Protein AF-A0A392QFY4-F1 (afdb_mon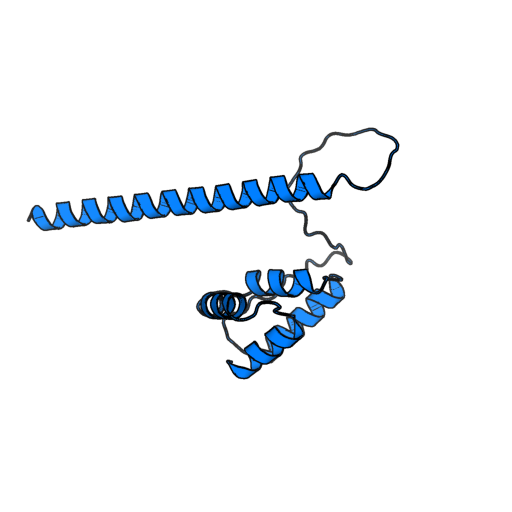omer_lite)

pLDDT: mean 70.69, std 17.86, range [31.59, 90.81]

Secondary structure (DSSP, 8-state):
--HHHHHHHHHHHHHHHHHHHHHHHHHHHHHHHHHHHHHHTT-S--------------------STT--PPPPPBSSS-HHHHHHHHHHHHHHTT--HHHHHHHHHHHB-TTHHHHHHHHHHH-TT--HHHHHHHHHHH-

Radius of gyration: 21.36 Å; chains: 1; bounding box: 35×60×55 Å

Sequence (140 aa):
MGDRVDALENQMGEVQATLKSLAEQMQQQSKVMMELSKQLGKRTTASSAPESEGSIGNEQGESCLSGKKVKLPVFEGEDPVAWITRSEIYFDVQNTSEEMKVKLARLSMEGSTIHWFNLLLETEDELSWVKLKKALIARY

Organism: NCBI:txid97028

Foldseek 3Di:
DPPVVVVVVVVVVVVVVVVVVVVVVVVVVVVVVVVVVVVVPPPDDDDDDDDDDDDDPPPPPDPDDDDDPLDQAADALPPLPVSLVSLVVVCVSSVPDFVVSLVVNLVRYDDPVNVVSVVVCVVDPDDTPVNVSVVSVVPD

Structure (mmCIF, N/CA/C/O backbone):
data_AF-A0A392QFY4-F1
#
_entry.id   AF-A0A392QFY4-F1
#
loop_
_atom_site.group_PDB
_atom_site.id
_atom_site.type_symbol
_atom_site.label_atom_id
_atom_site.label_alt_id
_atom_site.label_comp_id
_atom_site.label_asym_id
_atom_site.label_entity_id
_atom_site.label_seq_id
_atom_site.pdbx_PDB_ins_code
_atom_site.Cartn_x
_atom_site.Cartn_y
_atom_site.Cartn_z
_atom_site.occupancy
_atom_site.B_iso_or_equiv
_atom_site.auth_seq_id
_atom_site.auth_comp_id
_atom_site.auth_asym_id
_atom_site.auth_atom_id
_atom_site.pdbx_PDB_model_num
ATOM 1 N N . MET A 1 1 ? 4.442 47.378 -15.756 1.00 56.09 1 MET A N 1
ATOM 2 C CA . MET A 1 1 ? 5.098 46.141 -15.270 1.00 56.09 1 MET A CA 1
ATOM 3 C C . MET A 1 1 ? 4.644 45.732 -13.860 1.00 56.09 1 MET A C 1
ATOM 5 O O . MET A 1 1 ? 4.919 44.598 -13.507 1.00 56.09 1 MET A O 1
ATOM 9 N N . GLY A 1 2 ? 3.926 46.575 -13.093 1.00 63.41 2 GLY A N 1
ATOM 10 C CA . GLY A 1 2 ? 3.491 46.265 -11.715 1.00 63.41 2 GLY A CA 1
ATOM 11 C C . GLY A 1 2 ? 2.364 45.228 -11.572 1.00 63.41 2 GLY A C 1
ATOM 12 O O . GLY A 1 2 ? 2.488 44.337 -10.747 1.00 63.41 2 GLY A O 1
ATOM 13 N N . ASP A 1 3 ? 1.335 45.252 -12.428 1.00 68.25 3 ASP A N 1
ATOM 14 C CA . ASP A 1 3 ? 0.153 44.363 -12.321 1.00 68.25 3 ASP A CA 1
ATOM 15 C C . ASP A 1 3 ? 0.448 42.853 -12.302 1.00 68.25 3 ASP A C 1
ATOM 17 O O . ASP A 1 3 ? -0.222 42.081 -11.624 1.00 68.25 3 ASP A O 1
ATOM 21 N N . ARG A 1 4 ? 1.457 42.400 -13.057 1.00 70.00 4 ARG A N 1
ATOM 22 C CA . ARG A 1 4 ? 1.813 40.969 -13.117 1.00 70.00 4 ARG A CA 1
ATOM 23 C C . ARG A 1 4 ? 2.566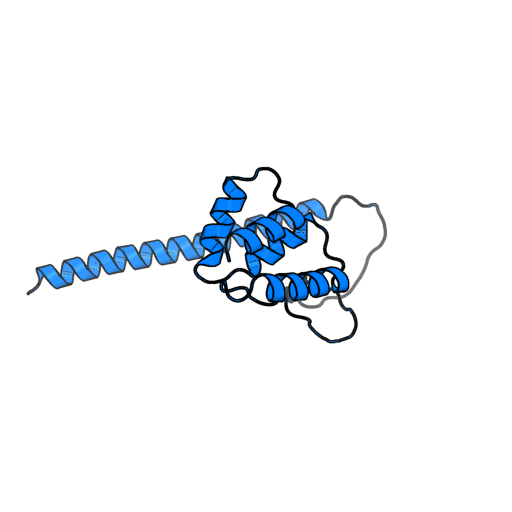 40.496 -11.877 1.00 70.00 4 ARG A C 1
ATOM 25 O O . ARG A 1 4 ? 2.566 39.301 -11.615 1.00 70.00 4 ARG A O 1
ATOM 32 N N . VAL A 1 5 ? 3.235 41.407 -11.174 1.00 68.00 5 VAL A N 1
ATOM 33 C CA . VAL A 1 5 ? 3.969 41.091 -9.943 1.00 68.00 5 VAL A CA 1
ATOM 34 C C . VAL A 1 5 ? 2.978 40.978 -8.786 1.00 68.00 5 VAL A C 1
ATOM 36 O O . VAL A 1 5 ? 2.994 39.969 -8.092 1.00 68.00 5 VAL A O 1
ATOM 39 N N . ASP A 1 6 ? 2.026 41.907 -8.7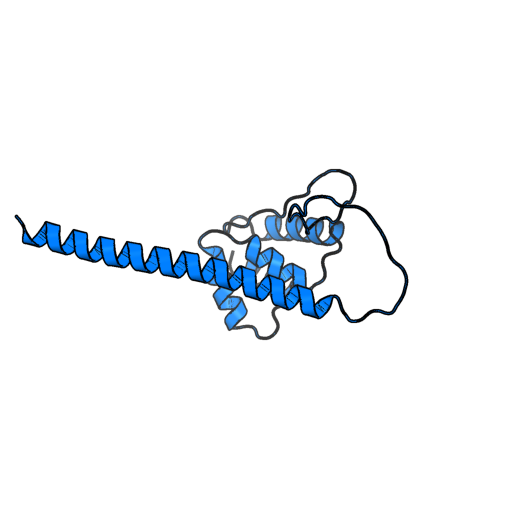02 1.00 73.25 6 ASP A N 1
ATOM 40 C CA . ASP A 1 6 ? 0.960 41.913 -7.690 1.00 73.25 6 ASP A CA 1
ATOM 41 C C . ASP A 1 6 ? 0.084 40.642 -7.758 1.00 73.25 6 ASP A C 1
ATOM 43 O O . ASP A 1 6 ? -0.161 39.971 -6.755 1.00 73.25 6 ASP A O 1
ATOM 47 N N . ALA A 1 7 ? -0.277 40.207 -8.974 1.00 73.44 7 ALA A N 1
ATOM 48 C CA . ALA A 1 7 ? -1.020 38.963 -9.182 1.00 73.44 7 ALA A CA 1
ATOM 49 C C . ALA A 1 7 ? -0.242 37.701 -8.751 1.00 73.44 7 ALA A C 1
ATOM 51 O O . ALA A 1 7 ? -0.842 36.741 -8.263 1.00 73.44 7 ALA A O 1
ATOM 52 N N . LEU A 1 8 ? 1.086 37.686 -8.922 1.00 74.25 8 LEU A N 1
ATOM 53 C CA . LEU A 1 8 ? 1.936 36.571 -8.488 1.00 74.25 8 LEU A CA 1
ATOM 54 C C . LEU A 1 8 ? 2.114 36.555 -6.967 1.00 74.25 8 LEU A C 1
ATOM 56 O O . LEU A 1 8 ? 2.109 35.481 -6.368 1.00 74.25 8 LEU A O 1
ATOM 60 N N . GLU A 1 9 ? 2.229 37.724 -6.337 1.00 75.62 9 GLU A N 1
ATOM 61 C CA . GLU A 1 9 ? 2.295 37.853 -4.879 1.00 75.62 9 GLU A CA 1
ATOM 62 C C . GLU A 1 9 ? 0.990 37.388 -4.219 1.00 75.62 9 GLU A C 1
ATOM 64 O O . GLU A 1 9 ? 1.033 36.648 -3.233 1.00 75.62 9 GLU A O 1
ATOM 69 N N . ASN A 1 10 ? -0.166 37.710 -4.813 1.00 79.25 10 ASN A N 1
ATOM 70 C CA . ASN A 1 10 ? -1.460 37.233 -4.327 1.00 79.25 10 ASN A CA 1
ATOM 71 C C . ASN A 1 10 ? -1.595 35.703 -4.443 1.00 79.25 10 ASN A C 1
ATOM 73 O O . ASN A 1 10 ? -1.954 35.041 -3.469 1.00 79.25 10 ASN A O 1
ATOM 77 N N . GLN A 1 11 ? -1.222 35.124 -5.593 1.00 73.94 11 GLN A N 1
ATOM 78 C CA . GLN A 1 11 ? -1.229 33.666 -5.782 1.00 73.94 11 GLN A CA 1
ATOM 79 C C . GLN A 1 11 ? -0.272 32.948 -4.826 1.00 73.94 11 GLN A C 1
ATOM 81 O O . GLN A 1 11 ? -0.596 31.885 -4.298 1.00 73.94 11 GLN A O 1
ATOM 86 N N . MET A 1 12 ? 0.904 33.522 -4.567 1.00 75.69 12 MET A N 1
ATOM 87 C CA . MET A 1 12 ? 1.854 32.956 -3.611 1.00 75.69 12 MET A CA 1
ATOM 88 C C . MET A 1 12 ? 1.316 33.017 -2.176 1.00 75.69 12 MET A C 1
ATOM 90 O O . MET A 1 12 ? 1.528 32.075 -1.410 1.00 75.69 12 MET A O 1
ATOM 94 N N . GLY A 1 13 ? 0.559 34.064 -1.831 1.00 79.19 13 GLY A N 1
ATOM 95 C CA . GLY A 1 13 ? -0.191 34.144 -0.578 1.00 79.19 13 GLY A CA 1
ATOM 96 C C . GLY A 1 13 ? -1.237 33.032 -0.443 1.00 79.19 13 GLY A C 1
ATOM 97 O O . GLY A 1 13 ? -1.316 32.387 0.605 1.00 79.19 13 GLY A O 1
ATOM 98 N N . GLU A 1 14 ? -1.983 32.738 -1.510 1.00 77.56 14 GLU A N 1
ATOM 99 C CA . GLU A 1 14 ? -2.967 31.643 -1.544 1.00 77.56 14 GLU A CA 1
ATOM 100 C C . GLU A 1 14 ? -2.301 30.260 -1.422 1.00 77.56 14 GLU A C 1
ATOM 102 O O . GLU A 1 14 ? -2.744 29.407 -0.645 1.00 77.56 14 GLU A O 1
ATOM 107 N N . VAL A 1 15 ? -1.177 30.039 -2.111 1.00 79.75 15 VAL A N 1
ATOM 108 C CA . VAL A 1 15 ? -0.381 28.802 -1.988 1.00 79.75 15 VAL A CA 1
ATOM 109 C C . VAL A 1 15 ? 0.203 28.657 -0.576 1.00 79.75 15 VAL A C 1
ATOM 111 O O . VAL A 1 15 ? 0.200 27.569 0.000 1.00 79.75 15 VAL A O 1
ATOM 114 N N . GLN A 1 16 ? 0.657 29.748 0.039 1.00 73.81 16 GLN A N 1
ATOM 115 C CA . GLN A 1 16 ? 1.164 29.719 1.410 1.00 73.81 16 GLN A CA 1
ATOM 116 C C . GLN A 1 16 ? 0.049 29.429 2.429 1.00 73.81 16 GLN A C 1
ATOM 118 O O . GLN A 1 16 ? 0.281 28.716 3.410 1.00 73.81 16 GLN A O 1
ATOM 123 N N . ALA A 1 17 ? -1.158 29.957 2.204 1.00 78.19 17 ALA A N 1
ATOM 124 C CA . ALA A 1 17 ? -2.324 29.697 3.044 1.00 78.19 17 ALA A CA 1
ATOM 125 C C . ALA A 1 17 ? -2.774 28.231 2.955 1.00 78.19 17 ALA A C 1
ATOM 127 O O . ALA A 1 17 ? -3.000 27.591 3.984 1.00 78.19 17 ALA A O 1
ATOM 128 N N . THR A 1 18 ? -2.829 27.669 1.745 1.00 74.94 18 THR A N 1
ATOM 129 C CA . THR A 1 18 ? -3.174 26.253 1.535 1.00 74.94 18 THR A CA 1
ATOM 130 C C . THR A 1 18 ? -2.127 25.309 2.130 1.00 74.94 18 THR A C 1
ATOM 132 O O . THR A 1 18 ? -2.495 24.323 2.767 1.00 74.94 18 THR A O 1
ATOM 135 N N . LEU A 1 19 ? -0.832 25.639 2.038 1.00 71.88 19 LEU A N 1
ATOM 136 C CA . LEU A 1 19 ? 0.238 24.855 2.666 1.00 71.88 19 LEU A CA 1
ATOM 137 C C . LEU A 1 19 ? 0.141 24.849 4.200 1.00 71.88 19 LEU A C 1
ATOM 139 O O . LEU A 1 19 ? 0.329 23.805 4.825 1.00 71.88 19 LEU A O 1
ATOM 143 N N . LYS A 1 20 ? -0.175 25.998 4.815 1.00 73.81 20 LYS A N 1
ATOM 144 C CA . LYS A 1 20 ? -0.400 26.084 6.268 1.00 73.81 20 LYS A CA 1
ATOM 145 C C . LYS A 1 20 ? -1.605 25.254 6.695 1.00 73.81 20 LYS A C 1
ATOM 147 O O . LYS A 1 20 ? -1.475 24.440 7.604 1.00 73.81 20 LYS A O 1
ATOM 152 N N . SER A 1 21 ? -2.723 25.385 5.982 1.00 81.12 21 SER A N 1
ATOM 153 C CA . SER A 1 21 ? -3.933 24.606 6.255 1.00 81.12 21 SER A CA 1
ATOM 154 C C . SER A 1 21 ? -3.686 23.096 6.128 1.00 81.12 21 SER A C 1
ATOM 156 O O . SER A 1 21 ? -4.139 22.324 6.972 1.00 81.12 21 SER A O 1
ATOM 158 N N . LEU A 1 22 ? -2.887 22.667 5.144 1.00 74.56 22 LEU A N 1
ATOM 159 C CA . LEU A 1 22 ? -2.490 21.267 4.988 1.00 74.56 22 LEU A CA 1
ATOM 160 C C . LEU A 1 22 ? -1.615 20.778 6.153 1.00 74.56 22 LEU A C 1
ATOM 162 O O . LEU A 1 22 ? -1.833 19.681 6.669 1.00 74.56 22 LEU A O 1
ATOM 166 N N . ALA A 1 23 ? -0.657 21.591 6.605 1.00 71.75 23 ALA A N 1
ATOM 167 C CA . ALA A 1 23 ? 0.183 21.261 7.756 1.00 71.75 23 ALA A CA 1
ATOM 168 C C . ALA A 1 23 ? -0.640 21.148 9.054 1.00 71.75 23 ALA A C 1
ATOM 170 O O . ALA A 1 23 ? -0.440 20.219 9.841 1.00 71.75 23 ALA A O 1
ATOM 171 N N . GLU A 1 24 ? -1.607 22.044 9.255 1.00 77.56 24 GLU A N 1
ATOM 172 C CA . GLU A 1 24 ? -2.539 21.995 10.385 1.00 77.56 24 GLU A CA 1
ATOM 173 C C . GLU A 1 24 ? -3.444 20.757 10.322 1.00 77.56 24 GLU A C 1
ATOM 175 O O . GLU A 1 24 ? -3.659 20.098 11.343 1.00 77.56 24 GLU A O 1
ATOM 180 N N . GLN A 1 25 ? -3.907 20.378 9.127 1.00 80.25 25 GLN A N 1
ATOM 181 C CA . GLN A 1 25 ? -4.689 19.161 8.915 1.00 80.25 25 GLN A CA 1
ATOM 182 C C . GLN A 1 25 ? -3.884 17.904 9.280 1.00 80.25 25 GLN A C 1
ATOM 184 O O . GLN A 1 25 ? -4.400 17.024 9.973 1.00 80.25 25 GLN A O 1
ATOM 189 N N . MET A 1 26 ? -2.606 17.830 8.890 1.00 64.88 26 MET A N 1
ATOM 190 C CA . MET A 1 26 ? -1.728 16.714 9.270 1.00 64.88 26 MET A CA 1
ATOM 191 C C . MET A 1 26 ? -1.512 16.642 10.791 1.00 64.88 26 MET A C 1
ATOM 193 O O . MET A 1 26 ? -1.514 15.554 11.373 1.00 64.88 26 MET A O 1
ATOM 197 N N . GLN A 1 27 ? -1.385 17.789 11.466 1.00 76.56 27 GLN A N 1
ATOM 198 C CA . GLN A 1 27 ? -1.270 17.835 12.928 1.00 76.56 27 GLN A CA 1
ATOM 199 C C . GLN A 1 27 ? -2.570 17.429 13.637 1.00 76.56 27 GLN A C 1
ATOM 201 O O . GLN A 1 27 ? -2.524 16.739 14.660 1.00 76.56 27 GLN A O 1
ATOM 206 N N . GLN A 1 28 ? -3.733 17.813 13.103 1.00 71.56 28 GLN A N 1
ATOM 207 C CA . GLN A 1 28 ? -5.029 17.388 13.638 1.00 71.56 28 GLN A CA 1
ATOM 208 C C . GLN A 1 28 ? -5.251 15.883 13.466 1.00 71.56 28 GLN A C 1
ATOM 210 O O . GLN A 1 28 ? -5.693 15.235 14.416 1.00 71.56 28 GLN A O 1
ATOM 215 N N . GLN A 1 29 ? -4.867 15.300 12.325 1.00 54.91 29 GLN A N 1
ATOM 216 C CA . GLN A 1 29 ? -4.938 13.849 12.114 1.00 54.91 29 GLN A CA 1
ATOM 217 C C . GLN A 1 29 ? -4.109 13.067 13.149 1.00 54.91 29 GLN A C 1
ATOM 219 O O . GLN A 1 29 ? -4.569 12.044 13.657 1.00 54.91 29 GLN A O 1
ATOM 224 N N . SER A 1 30 ? -2.936 13.582 13.537 1.00 57.38 30 SER A N 1
ATOM 225 C CA . SER A 1 30 ? -2.106 12.985 14.595 1.00 57.38 30 SER A CA 1
ATOM 226 C C . SER A 1 30 ? -2.765 13.051 15.983 1.00 57.38 30 SER A C 1
ATOM 228 O O . SER A 1 30 ? -2.783 12.059 16.715 1.00 57.38 30 SER A O 1
ATOM 230 N N . LYS A 1 31 ? -3.398 14.181 16.337 1.00 63.69 31 LYS A N 1
ATOM 231 C CA . LYS A 1 31 ? -4.123 14.319 17.617 1.00 63.69 31 LYS A CA 1
ATOM 232 C C . LYS A 1 31 ? -5.311 13.364 17.722 1.00 63.69 31 LYS A C 1
ATOM 234 O O . LYS A 1 31 ? -5.511 12.761 18.773 1.00 63.69 31 LYS A O 1
ATOM 239 N N . VAL A 1 32 ? -6.073 13.199 16.639 1.00 67.81 32 VAL A N 1
ATOM 240 C CA . VAL A 1 32 ? -7.211 12.264 16.599 1.00 67.81 32 VAL A CA 1
ATOM 241 C C . VAL A 1 32 ? -6.728 10.817 16.749 1.00 67.81 32 VAL A C 1
ATOM 243 O O . VAL A 1 32 ? -7.326 10.051 17.500 1.00 67.81 32 VAL A O 1
ATOM 246 N N . MET A 1 33 ? -5.599 10.461 16.126 1.00 50.97 33 MET A N 1
ATOM 247 C CA . MET A 1 33 ? -4.947 9.157 16.313 1.00 50.97 33 MET A CA 1
ATOM 248 C C . MET A 1 33 ? -4.507 8.908 17.766 1.00 50.97 33 MET A C 1
ATOM 250 O O . MET A 1 33 ? -4.715 7.812 18.286 1.00 50.97 33 MET A O 1
ATOM 254 N N . MET A 1 34 ? -3.940 9.915 18.438 1.00 66.44 34 MET A N 1
ATOM 255 C CA . MET A 1 34 ? -3.487 9.799 19.830 1.00 66.44 34 MET A CA 1
ATOM 256 C C . MET A 1 34 ? -4.650 9.663 20.830 1.00 66.44 34 MET A C 1
ATOM 258 O O . MET A 1 34 ? -4.537 8.941 21.819 1.00 66.44 34 MET A O 1
ATOM 262 N N . GLU A 1 35 ? -5.784 10.324 20.585 1.00 63.53 35 GLU A N 1
ATOM 263 C CA . GLU A 1 35 ? -6.955 10.204 21.464 1.00 63.53 35 GLU A CA 1
ATOM 264 C C . GLU A 1 35 ? -7.691 8.865 21.259 1.00 63.53 35 GLU A C 1
ATOM 266 O O . GLU A 1 35 ? -8.144 8.250 22.227 1.00 63.53 35 GLU A O 1
ATOM 271 N N . LEU A 1 36 ? -7.738 8.356 20.020 1.00 58.16 36 LEU A N 1
ATOM 272 C CA . LEU A 1 36 ? -8.301 7.035 19.709 1.00 58.16 36 LEU A CA 1
ATOM 273 C C . LEU A 1 36 ? -7.491 5.896 20.348 1.00 58.16 36 LEU A C 1
ATOM 275 O O . LEU A 1 36 ? -8.078 4.962 20.900 1.00 58.16 36 LEU A O 1
ATOM 279 N N . SER A 1 37 ? -6.156 5.981 20.346 1.00 54.56 37 SER A N 1
ATOM 280 C CA . SER A 1 37 ? -5.305 4.971 20.992 1.00 54.56 37 SER A CA 1
ATOM 281 C C . SER A 1 37 ? -5.465 4.961 22.518 1.00 54.56 37 SER A C 1
ATOM 283 O O . SER A 1 37 ? -5.499 3.896 23.140 1.00 54.56 37 SER A O 1
ATOM 285 N N . LYS A 1 38 ? -5.667 6.133 23.132 1.00 58.12 38 LYS A N 1
ATOM 286 C CA . LYS A 1 38 ? -5.877 6.283 24.580 1.00 58.12 38 LYS A CA 1
ATOM 287 C C . LYS A 1 38 ? -7.194 5.673 25.074 1.00 58.12 38 LYS A C 1
ATOM 289 O O . LYS A 1 38 ? -7.257 5.234 26.227 1.00 58.12 38 LYS A O 1
ATOM 294 N N . GLN A 1 39 ? -8.234 5.620 24.238 1.00 53.06 39 GLN A N 1
ATOM 295 C CA . GLN A 1 39 ? -9.503 4.976 24.601 1.00 53.06 39 GLN A CA 1
ATOM 296 C C . GLN A 1 39 ? -9.463 3.447 24.472 1.00 53.06 39 GLN A C 1
ATOM 298 O O . GLN A 1 39 ? -10.129 2.762 25.250 1.00 53.06 39 GLN A O 1
ATOM 303 N N . LEU A 1 40 ? -8.639 2.894 23.573 1.00 47.34 40 LEU A N 1
ATOM 304 C CA . LEU A 1 40 ? -8.548 1.442 23.373 1.00 47.34 40 LEU A CA 1
ATOM 305 C C . LEU A 1 40 ? -7.748 0.721 24.480 1.00 47.34 40 LEU A C 1
ATOM 307 O O . LEU A 1 40 ? -8.004 -0.446 24.765 1.00 47.34 40 LEU A O 1
ATOM 311 N N . GLY A 1 41 ? -6.843 1.420 25.175 1.00 47.31 41 GLY A N 1
ATOM 312 C CA . GLY A 1 41 ? -5.983 0.846 26.224 1.00 47.31 41 GLY A CA 1
ATOM 313 C C . GLY A 1 41 ? -6.626 0.608 27.601 1.00 47.31 41 GLY A C 1
ATOM 314 O O . GLY A 1 41 ? -5.926 0.210 28.527 1.00 47.31 41 GLY A O 1
ATOM 315 N N . LYS A 1 42 ? -7.929 0.868 27.795 1.00 40.88 42 LYS A N 1
ATOM 316 C CA . LYS A 1 42 ? -8.560 0.861 29.138 1.00 40.88 42 LYS A CA 1
ATOM 317 C C . LYS A 1 42 ? -9.493 -0.313 29.444 1.00 40.88 42 LYS A C 1
ATOM 319 O O . LYS A 1 42 ? -10.176 -0.281 30.466 1.00 40.88 42 LYS A O 1
ATOM 324 N N . ARG A 1 43 ? -9.526 -1.372 28.628 1.00 38.25 43 ARG A N 1
ATOM 325 C CA . ARG A 1 43 ? -10.458 -2.499 28.836 1.00 38.25 43 ARG A CA 1
ATOM 326 C C . ARG A 1 43 ? -9.812 -3.848 29.157 1.00 38.25 43 ARG A C 1
ATOM 328 O O . ARG A 1 43 ? -10.316 -4.863 28.706 1.00 38.25 43 ARG A O 1
ATOM 335 N N . THR A 1 44 ? -8.782 -3.879 30.003 1.00 32.59 44 THR A N 1
ATOM 336 C CA . THR A 1 44 ? -8.340 -5.112 30.689 1.00 32.59 44 THR A CA 1
ATOM 337 C C . THR A 1 44 ? -7.750 -4.803 32.071 1.00 32.59 44 THR A C 1
ATOM 339 O O . THR A 1 44 ? -6.631 -4.323 32.194 1.00 32.59 44 THR A O 1
ATOM 342 N N . THR A 1 45 ? -8.576 -5.032 33.095 1.00 31.95 45 THR A N 1
ATOM 343 C CA . THR A 1 45 ? -8.269 -5.614 34.420 1.00 31.95 45 THR A CA 1
ATOM 344 C C . THR A 1 45 ? -6.941 -5.285 35.127 1.00 31.95 45 THR A C 1
ATOM 346 O O . THR A 1 45 ? -5.878 -5.752 34.741 1.00 31.95 45 THR A O 1
ATOM 349 N N . ALA A 1 46 ? -7.087 -4.582 36.257 1.00 37.78 46 ALA A N 1
ATOM 350 C CA . ALA A 1 46 ? -6.328 -4.663 37.512 1.00 37.78 46 ALA A CA 1
ATOM 351 C C . ALA A 1 46 ? -5.062 -5.552 37.560 1.00 37.78 46 ALA A C 1
ATOM 353 O O . ALA A 1 46 ? -5.168 -6.774 37.553 1.00 37.78 46 ALA A O 1
ATOM 354 N N . SER A 1 47 ? -3.895 -4.938 37.796 1.00 33.84 47 SER A N 1
ATOM 355 C CA . SER A 1 47 ? -3.110 -5.055 39.045 1.00 33.84 47 SER A CA 1
ATOM 356 C C . SER A 1 47 ? -1.622 -4.719 38.822 1.00 33.84 47 SER A C 1
ATOM 358 O O . SER A 1 47 ? -0.986 -5.291 37.948 1.00 33.84 47 SER A O 1
ATOM 360 N N . SER A 1 48 ? -1.087 -3.883 39.723 1.00 31.59 48 SER A N 1
ATOM 361 C CA . SER A 1 48 ? 0.334 -3.710 40.100 1.00 31.59 48 SER A CA 1
ATOM 362 C C . SER A 1 48 ? 1.272 -2.868 39.202 1.00 31.59 48 SER A C 1
ATOM 364 O O . SER A 1 48 ? 1.570 -3.207 38.064 1.00 31.59 48 SER A O 1
ATOM 366 N N . ALA A 1 49 ? 1.767 -1.772 39.793 1.00 37.25 49 ALA A N 1
ATOM 367 C CA . ALA A 1 49 ? 2.910 -0.920 39.407 1.00 37.25 49 ALA A CA 1
ATOM 368 C C . ALA A 1 49 ? 4.150 -1.284 40.275 1.00 37.25 49 ALA A C 1
ATOM 370 O O . ALA A 1 49 ? 3.978 -2.160 41.131 1.00 37.25 49 ALA A O 1
ATOM 371 N N . PRO A 1 50 ? 5.319 -0.590 40.227 1.00 58.75 50 PRO A N 1
ATOM 372 C CA . PRO A 1 50 ? 5.879 0.427 39.302 1.00 58.75 50 PRO A CA 1
ATOM 373 C C . PRO A 1 50 ? 7.214 -0.083 38.659 1.00 58.75 50 PRO A C 1
ATOM 375 O O . PRO A 1 50 ? 7.565 -1.232 38.874 1.00 58.75 50 PRO A O 1
ATOM 378 N N . GLU A 1 51 ? 7.944 0.562 37.733 1.00 34.22 51 GLU A N 1
ATOM 379 C CA . GLU A 1 51 ? 8.777 1.776 37.849 1.00 34.22 51 GLU A CA 1
ATOM 380 C C . GLU A 1 51 ? 9.684 1.945 36.588 1.00 34.22 51 GLU A C 1
ATOM 382 O O . GLU A 1 51 ? 9.862 0.998 35.827 1.00 34.22 51 GLU A O 1
ATOM 387 N N . SER A 1 52 ? 10.311 3.126 36.444 1.00 35.97 52 SER A N 1
ATOM 388 C CA . SER A 1 52 ? 11.393 3.535 35.506 1.00 35.97 52 SER A CA 1
ATOM 389 C C . SER A 1 52 ? 11.034 4.195 34.160 1.00 35.97 52 SER A C 1
ATOM 391 O O . SER A 1 52 ? 10.943 3.570 33.110 1.00 35.97 52 SER A O 1
ATOM 393 N N . GLU A 1 53 ? 10.872 5.522 34.236 1.00 39.84 53 GLU A N 1
ATOM 394 C CA . GLU A 1 53 ? 11.650 6.563 33.530 1.00 39.84 53 GLU A CA 1
ATOM 395 C C . GLU A 1 53 ? 12.398 6.149 32.242 1.00 39.84 53 GLU A C 1
ATOM 397 O O . GLU A 1 53 ? 13.390 5.423 32.288 1.00 39.84 53 GLU A O 1
ATOM 402 N N . GLY A 1 54 ? 12.012 6.735 31.100 1.00 32.56 54 GLY A N 1
ATOM 403 C CA . GLY A 1 54 ? 12.848 6.720 29.897 1.00 32.56 54 GLY A CA 1
ATOM 404 C C . GLY A 1 54 ? 12.107 6.998 28.591 1.00 32.56 54 GLY A C 1
ATOM 405 O O . GLY A 1 54 ? 11.724 6.071 27.896 1.00 32.56 54 GLY A O 1
ATOM 406 N N . SER A 1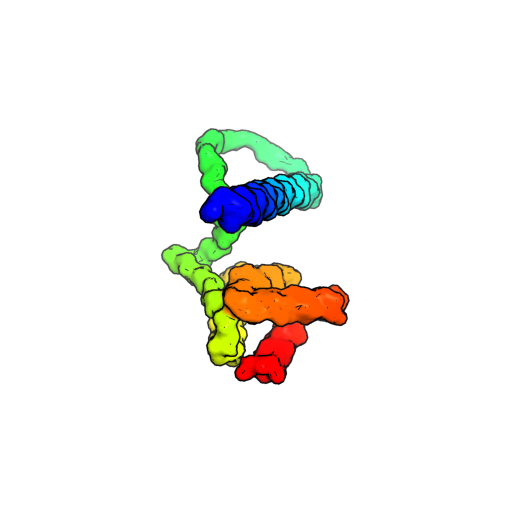 55 ? 11.948 8.282 28.256 1.00 38.34 55 SER A N 1
ATOM 407 C CA . SER A 1 55 ? 11.882 8.827 26.887 1.00 38.34 55 SER A CA 1
ATOM 408 C C . SER A 1 55 ? 11.141 7.991 25.825 1.00 38.34 55 SER A C 1
ATOM 410 O O . SER A 1 55 ? 11.738 7.181 25.119 1.00 38.34 55 SER A O 1
ATOM 412 N N . ILE A 1 56 ? 9.848 8.274 25.637 1.00 39.53 56 ILE A N 1
ATOM 413 C CA . ILE A 1 56 ? 9.012 7.687 24.579 1.00 39.53 56 ILE A CA 1
ATOM 414 C C . ILE A 1 56 ? 9.477 8.208 23.208 1.00 39.53 56 ILE A C 1
ATOM 416 O O . ILE A 1 56 ? 9.024 9.243 22.720 1.00 39.53 56 ILE A O 1
ATOM 420 N N . GLY A 1 57 ? 10.404 7.475 22.591 1.00 37.47 57 GLY A N 1
ATOM 421 C CA . GLY A 1 57 ? 10.580 7.440 21.146 1.00 37.47 57 GLY A CA 1
ATOM 422 C C . GLY A 1 57 ? 9.378 6.721 20.543 1.00 37.47 57 GLY A C 1
ATOM 423 O O . GLY A 1 57 ? 9.096 5.570 20.859 1.00 37.47 57 GLY A O 1
ATOM 424 N N . ASN A 1 58 ? 8.610 7.435 19.729 1.00 40.88 58 ASN A N 1
ATOM 425 C CA . ASN A 1 58 ? 7.398 6.932 19.102 1.00 40.88 58 ASN A CA 1
ATOM 426 C C . ASN A 1 58 ? 7.760 5.987 17.939 1.00 40.88 58 ASN A C 1
ATOM 428 O O . ASN A 1 58 ? 7.766 6.401 16.781 1.00 40.88 58 ASN A O 1
ATOM 432 N N . GLU A 1 59 ? 8.082 4.732 18.265 1.00 42.66 59 GLU A N 1
ATOM 433 C CA . GLU A 1 59 ? 8.479 3.675 17.318 1.00 42.66 59 GLU A CA 1
ATOM 434 C C . GLU A 1 59 ? 7.469 2.520 17.225 1.00 42.66 59 GLU A C 1
ATOM 436 O O . GLU A 1 59 ? 7.790 1.479 16.660 1.00 42.66 59 GLU A O 1
ATOM 441 N N . GLN A 1 60 ? 6.247 2.669 17.751 1.00 44.50 60 GLN A N 1
ATOM 442 C CA . GLN A 1 60 ? 5.279 1.569 17.852 1.00 44.50 60 GLN A CA 1
ATOM 443 C C . GLN A 1 60 ? 4.717 1.114 16.491 1.00 44.50 60 GLN A C 1
ATOM 445 O O . GLN A 1 60 ? 3.627 1.476 16.059 1.00 44.50 60 GLN A O 1
ATOM 450 N N . GLY A 1 61 ? 5.506 0.252 15.857 1.00 40.59 61 GLY A N 1
ATOM 451 C CA . GLY A 1 61 ? 5.168 -0.759 14.861 1.00 40.59 61 GLY A CA 1
ATOM 452 C C . GLY A 1 61 ? 6.114 -1.962 15.002 1.00 40.59 61 GLY A C 1
ATOM 453 O O . GLY A 1 61 ? 6.449 -2.618 14.017 1.00 40.59 61 GLY A O 1
ATOM 454 N N . GLU A 1 62 ? 6.615 -2.199 16.219 1.00 47.28 62 GLU A N 1
ATOM 455 C CA . GLU A 1 62 ? 7.594 -3.231 16.555 1.00 47.28 62 GLU A CA 1
ATOM 456 C C . GLU A 1 62 ? 6.909 -4.592 16.698 1.00 47.28 62 GLU A C 1
ATOM 458 O O . GLU A 1 62 ? 6.479 -4.986 17.779 1.00 47.28 62 GLU A O 1
ATOM 463 N N . SER A 1 63 ? 6.823 -5.337 15.597 1.00 42.59 63 SER A N 1
ATOM 464 C CA . SER A 1 63 ? 6.744 -6.795 15.682 1.00 42.59 63 SER A CA 1
ATOM 465 C C . SER A 1 63 ? 8.139 -7.345 15.405 1.00 42.59 63 SER A C 1
ATOM 467 O O . SER A 1 63 ? 8.611 -7.454 14.273 1.00 42.59 63 SER A O 1
ATOM 469 N N . CYS A 1 64 ? 8.866 -7.574 16.492 1.00 44.78 64 CYS A N 1
ATOM 470 C CA . CYS A 1 64 ? 10.231 -8.068 16.484 1.00 44.78 64 CYS A CA 1
ATOM 471 C C . CYS A 1 64 ? 10.247 -9.579 16.23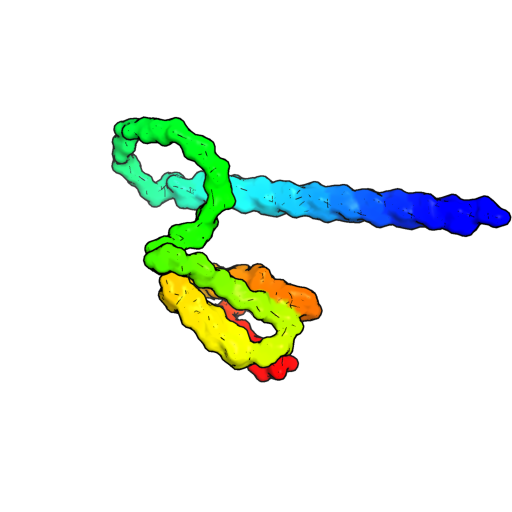0 1.00 44.78 64 CYS A C 1
ATOM 473 O O . CYS A 1 64 ? 10.351 -10.368 17.166 1.00 44.78 64 CYS A O 1
ATOM 475 N N . LEU A 1 65 ? 10.238 -9.991 14.962 1.00 43.88 65 LEU A N 1
ATOM 476 C CA . LEU A 1 65 ? 10.805 -11.281 14.573 1.00 43.88 65 LEU A CA 1
ATOM 477 C C . LEU A 1 65 ? 12.240 -11.061 14.086 1.00 43.88 65 LEU A C 1
ATOM 479 O O . LEU A 1 65 ? 12.504 -10.774 12.924 1.00 43.88 65 LEU A O 1
ATOM 483 N N . SER A 1 66 ? 13.184 -11.199 15.019 1.00 44.34 66 SER A N 1
ATOM 484 C CA . SER A 1 66 ? 14.606 -11.427 14.735 1.00 44.34 66 SER A CA 1
ATOM 485 C C . SER A 1 66 ? 15.289 -10.371 13.843 1.00 44.34 66 SER A C 1
ATOM 487 O O . SER A 1 66 ? 15.691 -10.637 12.713 1.00 44.34 66 SER A O 1
ATOM 489 N N . GLY A 1 67 ? 15.460 -9.153 14.369 1.00 43.53 67 GLY A N 1
ATOM 490 C CA . GLY A 1 67 ? 16.557 -8.244 13.986 1.00 43.53 67 GLY A CA 1
ATOM 491 C C . GLY A 1 67 ? 16.621 -7.743 12.535 1.00 43.53 67 GLY A C 1
ATOM 492 O O . GLY A 1 67 ? 17.567 -7.045 12.179 1.00 43.53 67 GLY A O 1
ATOM 493 N N . LYS A 1 68 ? 15.640 -8.057 11.688 1.00 47.62 68 LYS A N 1
ATOM 494 C CA . LYS A 1 68 ? 15.572 -7.612 10.294 1.00 47.62 68 LYS A CA 1
ATOM 495 C C . LYS A 1 68 ? 14.279 -6.828 10.131 1.00 47.62 68 LYS A C 1
ATOM 497 O O . LYS A 1 68 ? 13.209 -7.417 10.051 1.00 47.62 68 LYS A O 1
ATOM 502 N N . LYS A 1 69 ? 14.380 -5.494 10.106 1.00 52.19 69 LYS A N 1
ATOM 503 C CA . LYS A 1 69 ? 13.269 -4.581 9.782 1.00 52.19 69 LYS A CA 1
ATOM 504 C C . LYS A 1 69 ? 12.808 -4.884 8.355 1.00 52.19 69 LYS A C 1
ATOM 506 O O . LYS A 1 69 ? 13.315 -4.284 7.407 1.00 52.19 69 LYS A O 1
ATOM 511 N N . VAL A 1 70 ? 11.897 -5.842 8.182 1.00 58.38 70 VAL A N 1
ATOM 512 C CA . VAL A 1 70 ? 11.240 -6.042 6.892 1.00 58.38 70 VAL A CA 1
ATOM 513 C C . VAL A 1 70 ? 10.389 -4.797 6.686 1.00 58.38 70 VAL A C 1
ATOM 515 O O . VAL A 1 70 ? 9.548 -4.466 7.515 1.00 58.38 70 VAL A O 1
ATOM 518 N N . LYS A 1 71 ? 10.695 -4.023 5.650 1.00 72.12 71 LYS A N 1
ATOM 519 C CA . LYS A 1 71 ? 9.897 -2.855 5.281 1.00 72.12 71 LYS A CA 1
ATOM 520 C C . LYS A 1 71 ? 8.802 -3.323 4.335 1.00 72.12 71 LYS A C 1
ATOM 522 O O . LYS A 1 71 ? 9.061 -4.167 3.477 1.00 72.12 71 LYS A O 1
ATOM 527 N N . LEU A 1 72 ? 7.605 -2.767 4.486 1.00 77.69 72 LEU A N 1
ATOM 528 C CA . LEU A 1 72 ? 6.542 -2.977 3.514 1.00 77.69 72 LEU A CA 1
ATOM 529 C C . LEU A 1 72 ? 7.004 -2.378 2.167 1.00 77.69 72 LEU A C 1
ATOM 531 O O . LEU A 1 72 ? 7.444 -1.226 2.153 1.00 77.69 72 LEU A O 1
ATOM 535 N N . PRO A 1 73 ? 6.981 -3.143 1.061 1.00 80.25 73 PRO A N 1
ATOM 536 C CA . PRO A 1 73 ? 7.391 -2.640 -0.248 1.00 80.25 73 PRO A CA 1
ATOM 537 C C . PRO A 1 73 ? 6.444 -1.532 -0.704 1.00 80.25 73 PRO A C 1
ATOM 539 O O . PRO A 1 73 ? 5.243 -1.651 -0.491 1.00 80.25 73 PRO A O 1
ATOM 542 N N . VAL A 1 74 ? 6.954 -0.484 -1.346 1.00 85.31 74 VAL A N 1
ATOM 543 C CA . VAL A 1 74 ? 6.131 0.580 -1.949 1.00 85.31 74 VAL A CA 1
ATOM 544 C C . VAL A 1 74 ? 5.558 0.095 -3.284 1.00 85.31 74 VAL A C 1
ATOM 546 O O . VAL A 1 74 ? 6.210 -0.675 -3.992 1.00 85.31 74 VAL A O 1
ATOM 549 N N . PHE A 1 75 ? 4.333 0.510 -3.606 1.00 86.50 75 PHE A N 1
ATOM 550 C CA . PHE A 1 75 ? 3.667 0.234 -4.874 1.00 86.50 75 PHE A CA 1
ATOM 551 C C . PHE A 1 75 ? 3.425 1.518 -5.664 1.00 86.50 75 PHE A C 1
ATOM 553 O O . PHE A 1 75 ? 2.600 2.350 -5.286 1.00 86.50 75 PHE A O 1
ATOM 560 N N . GLU A 1 76 ? 4.101 1.633 -6.803 1.00 82.00 76 GLU A N 1
ATOM 561 C CA . GLU A 1 76 ? 3.967 2.765 -7.731 1.00 82.00 76 GLU A CA 1
ATOM 562 C C . GLU A 1 76 ? 3.119 2.423 -8.972 1.00 82.00 76 GLU A C 1
ATOM 564 O O . GLU A 1 76 ? 3.004 3.229 -9.891 1.00 82.00 76 GLU A O 1
ATOM 569 N N . GLY A 1 77 ? 2.500 1.235 -9.006 1.00 78.00 77 GLY A N 1
ATOM 570 C CA . GLY A 1 77 ? 1.738 0.740 -10.160 1.00 78.00 77 GLY A CA 1
ATOM 571 C C . GLY A 1 77 ? 2.504 -0.243 -11.052 1.00 78.00 77 GLY A C 1
ATOM 572 O O . GLY A 1 77 ? 1.937 -0.741 -12.020 1.00 78.00 77 GLY A O 1
ATOM 573 N N . GLU A 1 78 ? 3.767 -0.544 -10.737 1.00 78.75 78 GLU A N 1
ATOM 574 C CA . GLU A 1 78 ? 4.585 -1.510 -11.477 1.00 78.75 78 GLU A CA 1
ATOM 575 C C . GLU A 1 78 ? 4.444 -2.924 -10.887 1.00 78.75 78 GLU A C 1
ATOM 577 O O . GLU A 1 78 ? 4.648 -3.128 -9.691 1.00 78.75 78 GLU A O 1
ATOM 582 N N . ASP A 1 79 ? 4.077 -3.884 -11.740 1.00 84.00 79 ASP A N 1
ATOM 583 C CA . ASP A 1 79 ? 3.895 -5.313 -11.439 1.00 84.00 79 ASP A CA 1
ATOM 584 C C . ASP A 1 79 ? 3.078 -5.603 -10.152 1.00 84.00 79 ASP A C 1
ATOM 586 O O . ASP A 1 79 ? 3.624 -5.913 -9.081 1.00 84.00 79 ASP A O 1
ATOM 590 N N . PRO A 1 80 ? 1.733 -5.530 -10.224 1.00 85.88 80 PRO A N 1
ATOM 591 C CA . PRO A 1 80 ? 0.872 -5.723 -9.055 1.00 85.88 80 PRO A CA 1
ATOM 592 C C . PRO A 1 80 ? 1.013 -7.121 -8.447 1.00 85.88 80 PRO A C 1
ATOM 594 O O . PRO A 1 80 ? 0.863 -7.279 -7.237 1.00 85.88 80 PRO A O 1
ATOM 597 N N . VAL A 1 81 ? 1.329 -8.141 -9.249 1.00 86.38 81 VAL A N 1
ATOM 598 C CA . VAL A 1 81 ? 1.459 -9.530 -8.788 1.00 86.38 81 VAL A CA 1
ATOM 599 C C . VAL A 1 81 ? 2.701 -9.700 -7.910 1.00 86.38 81 VAL A C 1
ATOM 601 O O . VAL A 1 81 ? 2.618 -10.290 -6.824 1.00 86.38 81 VAL A O 1
ATOM 604 N N . ALA A 1 82 ? 3.843 -9.151 -8.329 1.00 86.75 82 ALA A N 1
ATOM 605 C CA . ALA A 1 82 ? 5.063 -9.159 -7.534 1.00 86.75 82 ALA A CA 1
ATOM 606 C C . ALA A 1 82 ? 4.889 -8.367 -6.234 1.00 86.75 82 ALA A C 1
ATOM 608 O O . ALA A 1 82 ? 5.322 -8.833 -5.173 1.00 86.75 82 ALA A O 1
ATOM 609 N N . TRP A 1 83 ? 4.228 -7.205 -6.286 1.00 90.81 83 TRP A N 1
ATOM 610 C CA . TRP A 1 83 ? 3.957 -6.415 -5.086 1.00 90.81 83 TRP A CA 1
ATOM 611 C C . TRP A 1 83 ? 3.036 -7.152 -4.107 1.00 90.81 83 TRP A C 1
ATOM 613 O O . TRP A 1 83 ? 3.378 -7.273 -2.930 1.00 90.81 83 TRP A O 1
ATOM 623 N N . ILE A 1 84 ? 1.923 -7.719 -4.587 1.00 89.38 84 ILE A N 1
ATOM 624 C CA . ILE A 1 84 ? 1.000 -8.515 -3.768 1.00 89.38 84 ILE A CA 1
ATOM 625 C C . ILE A 1 84 ? 1.754 -9.646 -3.067 1.00 89.38 84 ILE A C 1
ATOM 627 O O . ILE A 1 84 ? 1.633 -9.795 -1.855 1.00 89.38 84 ILE A O 1
ATOM 631 N N . THR A 1 85 ? 2.575 -10.400 -3.802 1.00 88.31 85 THR A N 1
ATOM 632 C CA . THR A 1 85 ? 3.326 -11.537 -3.248 1.00 88.31 85 THR A CA 1
ATOM 633 C C . THR A 1 85 ? 4.257 -11.098 -2.115 1.00 88.31 85 THR A C 1
ATOM 635 O O . THR A 1 85 ? 4.282 -11.715 -1.050 1.00 88.31 85 THR A O 1
ATOM 638 N N . ARG A 1 86 ? 4.998 -9.996 -2.301 1.00 84.25 86 ARG A N 1
ATOM 639 C CA . ARG A 1 86 ? 5.891 -9.449 -1.264 1.00 84.25 86 ARG A CA 1
ATOM 640 C C . ARG A 1 86 ? 5.115 -8.918 -0.056 1.00 84.25 86 ARG A C 1
ATOM 642 O O . ARG A 1 86 ? 5.537 -9.141 1.077 1.00 84.25 86 ARG A O 1
ATOM 649 N N . SER A 1 87 ? 3.984 -8.255 -0.285 1.00 88.38 87 SER A N 1
ATOM 650 C CA . SER A 1 87 ? 3.103 -7.758 0.776 1.00 88.38 87 SER A CA 1
ATOM 651 C C . SER A 1 87 ? 2.461 -8.896 1.571 1.00 88.38 87 SER A C 1
ATOM 653 O O . SER A 1 87 ? 2.372 -8.804 2.790 1.00 88.38 87 SER A O 1
ATOM 655 N N . GLU A 1 88 ? 2.079 -10.007 0.932 1.00 87.44 88 GLU A N 1
ATOM 656 C CA . GLU A 1 88 ? 1.558 -11.182 1.643 1.00 87.44 88 GLU A CA 1
ATOM 657 C C . GLU A 1 88 ? 2.606 -11.813 2.557 1.00 87.44 88 GLU A C 1
ATOM 659 O O . GLU A 1 88 ? 2.302 -12.080 3.717 1.00 87.44 88 GLU A O 1
ATOM 664 N N . ILE A 1 89 ? 3.846 -11.962 2.082 1.00 86.38 89 ILE A N 1
ATOM 665 C CA . ILE A 1 89 ? 4.961 -12.443 2.913 1.00 86.38 89 ILE A CA 1
ATOM 666 C C . ILE A 1 89 ? 5.192 -11.493 4.094 1.00 86.38 89 ILE A C 1
ATOM 668 O O . ILE A 1 89 ? 5.384 -11.941 5.221 1.00 86.38 89 ILE A O 1
ATOM 672 N N . TYR A 1 90 ? 5.133 -10.179 3.861 1.00 86.19 90 TYR A N 1
ATOM 673 C CA . TYR A 1 90 ? 5.252 -9.191 4.931 1.00 86.19 90 TYR A CA 1
ATOM 674 C C . TYR A 1 90 ? 4.146 -9.344 5.982 1.00 86.19 90 TYR A C 1
ATOM 676 O O . TYR A 1 90 ? 4.437 -9.380 7.175 1.00 86.19 90 TYR A O 1
ATOM 684 N N . PHE A 1 91 ? 2.887 -9.464 5.559 1.00 85.50 91 PHE A N 1
ATOM 685 C CA . PHE A 1 91 ? 1.759 -9.597 6.479 1.00 85.50 91 PHE A CA 1
ATOM 686 C C . PHE A 1 91 ? 1.767 -10.911 7.256 1.00 85.50 91 PHE A C 1
ATOM 688 O O . PHE A 1 91 ? 1.332 -10.919 8.408 1.00 85.50 91 PHE A O 1
ATOM 695 N N . ASP A 1 92 ? 2.247 -11.991 6.644 1.00 83.81 92 ASP A N 1
ATOM 696 C CA . ASP A 1 92 ? 2.403 -13.293 7.292 1.00 83.81 92 ASP A CA 1
ATOM 697 C C . ASP A 1 92 ? 3.459 -13.226 8.403 1.00 83.81 92 ASP A C 1
ATOM 699 O O . ASP A 1 92 ? 3.172 -13.525 9.564 1.00 83.81 92 ASP A O 1
ATOM 703 N N . VAL A 1 93 ? 4.639 -12.683 8.081 1.00 79.88 93 VAL A N 1
ATOM 704 C CA . VAL A 1 93 ? 5.739 -12.487 9.039 1.00 79.88 93 VAL A CA 1
ATOM 705 C C . VAL A 1 93 ? 5.334 -11.535 10.168 1.00 79.88 93 VAL A C 1
ATOM 707 O O . VAL A 1 93 ? 5.646 -11.780 11.328 1.00 79.88 93 VAL A O 1
ATOM 710 N N . GLN A 1 94 ? 4.607 -10.462 9.858 1.00 76.50 94 GLN A N 1
ATOM 711 C CA . GLN A 1 94 ? 4.176 -9.464 10.842 1.00 76.50 94 GLN A CA 1
ATOM 712 C C . GLN A 1 94 ? 2.909 -9.869 11.613 1.00 76.50 94 GLN A C 1
ATOM 714 O O . GLN A 1 94 ? 2.456 -9.102 12.460 1.00 76.50 94 GLN A O 1
ATOM 719 N N . ASN A 1 95 ? 2.307 -11.025 11.304 1.00 79.75 95 ASN A N 1
ATOM 720 C CA . ASN A 1 95 ? 1.013 -11.470 11.834 1.00 79.75 95 ASN A CA 1
ATOM 721 C C . ASN A 1 95 ? -0.081 -10.382 11.751 1.00 79.75 95 ASN A C 1
ATOM 723 O O . ASN A 1 95 ? -0.812 -10.091 12.696 1.00 79.75 95 ASN A O 1
ATOM 727 N N . THR A 1 96 ? -0.153 -9.716 10.600 1.00 79.38 96 THR A N 1
ATOM 728 C CA . THR A 1 96 ? -1.018 -8.550 10.395 1.00 79.38 96 THR A CA 1
ATOM 729 C C . THR A 1 96 ? -2.478 -8.969 10.223 1.00 79.38 96 THR A C 1
ATOM 731 O O . THR A 1 96 ? -2.812 -9.745 9.325 1.00 79.38 96 THR A O 1
ATOM 734 N N . SER A 1 97 ? -3.370 -8.398 11.034 1.00 80.94 97 SER A N 1
ATOM 735 C CA . SER A 1 97 ? -4.820 -8.612 10.945 1.00 80.94 97 SER A CA 1
ATOM 736 C C . SER A 1 97 ? -5.408 -8.056 9.646 1.00 80.94 97 SER A C 1
ATOM 738 O O . SER A 1 97 ? -4.902 -7.082 9.092 1.00 80.94 97 SER A O 1
ATOM 740 N N . GLU A 1 98 ? -6.497 -8.648 9.155 1.00 79.19 98 GLU A N 1
ATOM 741 C CA . GLU A 1 98 ? -7.059 -8.330 7.834 1.00 79.19 98 GLU A CA 1
ATOM 742 C C . GLU A 1 98 ? -7.475 -6.855 7.685 1.00 79.19 98 GLU A C 1
ATOM 744 O O . GLU A 1 98 ? -7.190 -6.233 6.661 1.00 79.19 98 GLU A O 1
ATOM 749 N N . GLU A 1 99 ? -8.005 -6.257 8.755 1.00 79.19 99 GLU A N 1
ATOM 750 C CA . GLU A 1 99 ? -8.332 -4.826 8.840 1.00 79.19 99 GLU A CA 1
ATOM 751 C C . GLU A 1 99 ? -7.101 -3.918 8.694 1.00 79.19 99 GLU A C 1
ATOM 753 O O . GLU A 1 99 ? -7.185 -2.794 8.194 1.00 79.19 99 GLU A O 1
ATOM 758 N N . MET A 1 100 ? -5.937 -4.398 9.141 1.00 81.88 100 MET A N 1
ATOM 759 C CA . MET A 1 100 ? -4.681 -3.659 9.087 1.00 81.88 100 MET A CA 1
ATOM 760 C C . MET A 1 100 ? -3.976 -3.846 7.739 1.00 81.88 100 MET A C 1
ATOM 762 O O . MET A 1 100 ? -3.313 -2.918 7.282 1.00 81.88 100 MET A O 1
ATOM 766 N N . LYS A 1 101 ? -4.165 -4.984 7.052 1.00 86.56 101 LYS A N 1
ATOM 767 C CA . LYS A 1 101 ? -3.577 -5.244 5.721 1.00 86.56 101 LYS A CA 1
ATOM 768 C C . LYS A 1 101 ? -3.975 -4.175 4.708 1.00 86.56 101 LYS A C 1
ATOM 770 O O . LYS A 1 101 ? -3.120 -3.653 4.004 1.00 86.56 101 LYS A O 1
ATOM 775 N N . VAL A 1 102 ? -5.255 -3.803 4.674 1.00 87.44 102 VAL A N 1
ATOM 776 C CA . VAL A 1 102 ? -5.773 -2.770 3.759 1.00 87.44 102 VAL A CA 1
ATOM 777 C C . VAL A 1 102 ? -5.229 -1.383 4.113 1.00 87.44 102 VAL A C 1
ATOM 779 O O . VAL A 1 102 ? -4.836 -0.627 3.228 1.00 87.44 102 VAL A O 1
ATOM 782 N N . LYS A 1 103 ? -5.131 -1.059 5.408 1.00 84.62 103 LYS A N 1
ATOM 783 C CA . LYS A 1 103 ? -4.560 0.214 5.881 1.00 84.62 103 LYS A CA 1
ATOM 784 C C . LYS A 1 103 ? -3.066 0.324 5.561 1.00 84.62 103 LYS A C 1
ATOM 786 O O . LYS A 1 103 ? -2.613 1.370 5.108 1.00 84.62 103 LYS A O 1
ATOM 791 N N . LEU A 1 104 ? -2.314 -0.758 5.750 1.00 84.31 104 LEU A N 1
ATOM 792 C CA . LEU A 1 104 ? -0.897 -0.839 5.395 1.00 84.31 104 LEU A CA 1
ATOM 793 C C . LEU A 1 104 ? -0.695 -0.790 3.881 1.00 84.31 104 LEU A C 1
ATOM 795 O O . LEU A 1 104 ? 0.183 -0.077 3.410 1.00 84.31 104 LEU A O 1
ATOM 799 N N . ALA A 1 105 ? -1.545 -1.469 3.112 1.00 87.06 105 ALA A N 1
ATOM 800 C CA . ALA A 1 105 ? -1.545 -1.380 1.658 1.00 87.06 105 ALA A CA 1
ATOM 801 C C . ALA A 1 105 ? -1.762 0.055 1.173 1.00 87.06 105 ALA A C 1
ATOM 803 O O . ALA A 1 105 ? -1.024 0.512 0.309 1.00 87.06 105 ALA A O 1
ATOM 804 N N . ARG A 1 106 ? -2.698 0.796 1.784 1.00 84.38 106 ARG A N 1
ATOM 805 C CA . ARG A 1 106 ? -2.899 2.225 1.505 1.00 84.38 106 ARG A CA 1
ATOM 806 C C . ARG A 1 106 ? -1.635 3.047 1.760 1.00 84.38 106 ARG A C 1
ATOM 808 O O . ARG A 1 106 ? -1.338 3.934 0.975 1.00 84.38 106 ARG A O 1
ATOM 815 N N . LEU A 1 107 ? -0.909 2.755 2.842 1.00 83.62 107 LEU A N 1
ATOM 816 C CA . LEU A 1 107 ? 0.337 3.449 3.194 1.00 83.62 107 LEU A CA 1
ATOM 817 C C . LEU A 1 107 ? 1.494 3.107 2.245 1.00 83.62 107 LEU A C 1
ATOM 819 O O . LEU A 1 107 ? 2.405 3.904 2.067 1.00 83.62 107 LEU A O 1
ATOM 823 N N . SER A 1 108 ? 1.462 1.913 1.663 1.00 85.31 108 SER A N 1
ATOM 824 C CA . SER A 1 108 ? 2.444 1.444 0.690 1.00 85.31 108 SER A CA 1
ATOM 825 C C . SER A 1 108 ? 2.173 1.950 -0.730 1.00 85.31 108 SER A C 1
ATOM 827 O O . SER A 1 108 ? 3.081 1.943 -1.556 1.00 85.31 108 SER A O 1
ATOM 829 N N . MET A 1 109 ? 0.957 2.411 -1.028 1.00 86.25 109 MET A N 1
ATOM 830 C CA . MET A 1 109 ? 0.629 2.977 -2.335 1.00 86.25 109 MET A CA 1
ATOM 831 C C . MET A 1 109 ? 1.173 4.396 -2.456 1.00 86.25 109 MET A C 1
ATOM 833 O O . MET A 1 109 ? 0.805 5.277 -1.682 1.00 86.25 109 MET A O 1
ATOM 837 N N . GLU A 1 110 ? 1.985 4.628 -3.480 1.00 84.19 110 GLU A N 1
ATOM 838 C CA . GLU A 1 110 ? 2.581 5.931 -3.757 1.00 84.19 110 GLU A CA 1
ATOM 839 C C . GLU A 1 110 ? 2.245 6.388 -5.188 1.00 84.19 110 GLU A C 1
ATOM 841 O O . GLU A 1 110 ? 1.756 5.619 -6.027 1.00 84.19 110 GLU A O 1
ATOM 846 N N . GLY A 1 111 ? 2.407 7.685 -5.452 1.00 83.38 111 GLY A N 1
ATOM 847 C CA . GLY A 1 111 ? 2.157 8.276 -6.767 1.00 83.38 111 GLY A CA 1
ATOM 848 C C . GLY A 1 111 ? 0.688 8.240 -7.209 1.00 83.38 111 GLY A C 1
ATOM 849 O O . GLY A 1 111 ? -0.227 8.596 -6.465 1.00 83.38 111 GLY A O 1
ATOM 850 N N . SER A 1 112 ? 0.439 7.851 -8.462 1.00 81.69 112 SER A N 1
ATOM 851 C CA . SER A 1 112 ? -0.905 7.858 -9.067 1.00 81.69 112 SER A CA 1
ATOM 852 C C . SER A 1 112 ? -1.836 6.778 -8.502 1.00 81.69 112 SER A C 1
ATOM 854 O O . SER A 1 112 ? -3.059 6.889 -8.613 1.00 81.69 112 SER A O 1
ATOM 856 N N . THR A 1 113 ? -1.277 5.751 -7.866 1.00 84.31 113 THR A N 1
ATOM 857 C CA . THR A 1 113 ? -2.022 4.593 -7.366 1.00 84.31 113 THR A CA 1
ATOM 858 C C . THR A 1 113 ? -2.868 4.926 -6.136 1.00 84.31 113 THR A C 1
ATOM 860 O O . THR A 1 113 ? -3.960 4.381 -5.969 1.00 84.31 113 THR A O 1
ATOM 863 N N . ILE A 1 114 ? -2.424 5.885 -5.312 1.00 86.44 114 ILE A N 1
ATOM 864 C CA . ILE A 1 114 ? -3.142 6.301 -4.097 1.00 86.44 114 ILE A CA 1
ATOM 865 C C . ILE A 1 114 ? -4.513 6.919 -4.408 1.00 86.44 114 ILE A C 1
ATOM 867 O O . ILE A 1 114 ? -5.476 6.703 -3.671 1.00 86.44 114 ILE A O 1
ATOM 871 N N . HIS A 1 115 ? -4.628 7.645 -5.525 1.00 86.25 115 HIS A N 1
ATOM 872 C CA . HIS A 1 115 ? -5.883 8.264 -5.957 1.00 86.25 115 HIS A CA 1
ATOM 873 C C . HIS A 1 115 ? -6.908 7.202 -6.351 1.00 86.25 115 HIS A C 1
ATOM 875 O O . HIS A 1 115 ? -8.062 7.267 -5.933 1.00 86.25 115 HIS A O 1
ATOM 881 N N . TRP A 1 116 ? -6.472 6.188 -7.100 1.00 87.12 116 TRP A N 1
ATOM 882 C CA . TRP A 1 116 ? -7.322 5.050 -7.433 1.00 87.12 116 TRP A CA 1
ATOM 883 C C . TRP A 1 116 ? -7.732 4.260 -6.185 1.00 87.12 116 TRP A C 1
ATOM 885 O O . TRP A 1 116 ? -8.893 3.884 -6.059 1.00 87.12 116 TRP A O 1
ATOM 895 N N . PHE A 1 117 ? -6.810 4.046 -5.245 1.00 86.94 117 PHE A N 1
ATOM 896 C CA . PHE A 1 117 ? -7.107 3.317 -4.015 1.00 86.94 117 PHE A CA 1
ATOM 897 C C . PHE A 1 117 ? -8.144 4.038 -3.147 1.00 86.94 117 PHE A C 1
ATOM 899 O O . PHE A 1 117 ? -9.050 3.400 -2.617 1.00 86.94 117 PHE A O 1
ATOM 906 N N . ASN A 1 118 ? -8.041 5.365 -3.012 1.00 86.88 118 ASN A N 1
ATOM 907 C CA . ASN A 1 118 ? -9.036 6.156 -2.286 1.00 86.88 118 ASN A CA 1
ATOM 908 C C . ASN A 1 118 ? -10.417 6.068 -2.955 1.00 86.88 118 ASN A C 1
ATOM 910 O O . ASN A 1 118 ? -11.406 5.877 -2.257 1.00 86.88 118 ASN A O 1
ATOM 914 N N . LEU A 1 119 ? -10.482 6.123 -4.292 1.00 87.38 119 LEU A N 1
ATOM 915 C CA . LEU A 1 119 ? -11.735 5.927 -5.029 1.00 87.38 119 LEU A CA 1
ATOM 916 C C . LEU A 1 119 ? -12.320 4.523 -4.801 1.00 87.38 119 LEU A C 1
ATOM 918 O O . LEU A 1 119 ? -13.527 4.369 -4.627 1.00 87.38 119 LEU A O 1
ATOM 922 N N . LEU A 1 120 ? -11.464 3.498 -4.777 1.00 85.69 120 LEU A N 1
ATOM 923 C CA . LEU A 1 120 ? -11.873 2.122 -4.510 1.00 85.69 120 LEU A CA 1
ATOM 924 C C . LEU A 1 120 ? -12.436 1.967 -3.089 1.00 85.69 120 LEU A C 1
ATOM 926 O O . LEU A 1 120 ? -13.461 1.316 -2.922 1.00 85.69 120 LEU A O 1
ATOM 930 N N . LEU A 1 121 ? -11.804 2.590 -2.089 1.00 84.56 121 LEU A N 1
ATOM 931 C CA . LEU A 1 121 ? -12.297 2.616 -0.707 1.00 84.56 121 LEU A CA 1
ATOM 932 C C . LEU A 1 121 ? -13.633 3.350 -0.560 1.00 84.56 121 LEU A C 1
ATOM 934 O O . LEU A 1 121 ? -14.427 2.982 0.293 1.00 84.56 121 LEU A O 1
ATOM 938 N N . GLU A 1 122 ? -13.865 4.396 -1.350 1.00 85.62 122 GLU A N 1
ATOM 939 C CA . GLU A 1 122 ? -15.121 5.153 -1.307 1.00 85.62 122 GLU A CA 1
ATOM 940 C C . GLU A 1 122 ? -16.272 4.397 -1.989 1.00 85.62 122 GLU A C 1
ATOM 942 O O . GLU A 1 122 ? -17.434 4.586 -1.644 1.00 85.62 122 GLU A O 1
ATOM 947 N N . THR A 1 123 ? -15.949 3.514 -2.940 1.00 83.94 123 THR A N 1
ATOM 948 C CA . THR A 1 123 ? -16.938 2.713 -3.679 1.00 83.94 123 THR A CA 1
ATOM 949 C C . THR A 1 123 ? -17.265 1.384 -2.983 1.00 83.94 123 THR A C 1
ATOM 951 O O . THR A 1 123 ? -18.377 0.881 -3.118 1.00 83.94 123 THR A O 1
ATOM 954 N N . GLU A 1 124 ? -16.313 0.792 -2.255 1.00 81.62 124 GLU A N 1
ATOM 955 C CA . GLU A 1 124 ? -16.481 -0.488 -1.556 1.00 81.62 124 GLU A CA 1
ATOM 956 C C . GLU A 1 124 ? -16.637 -0.291 -0.039 1.00 81.62 124 GLU A C 1
ATOM 958 O O . GLU A 1 124 ? -15.659 -0.029 0.658 1.00 81.62 124 GLU A O 1
ATOM 963 N N . ASP A 1 125 ? -17.848 -0.528 0.477 1.00 75.06 125 ASP A N 1
ATOM 964 C CA . ASP A 1 125 ? -18.191 -0.442 1.912 1.00 75.06 125 ASP A CA 1
ATOM 965 C C . ASP A 1 125 ? -17.349 -1.398 2.791 1.00 75.06 125 ASP A C 1
ATOM 967 O O . ASP A 1 125 ? -16.896 -1.045 3.87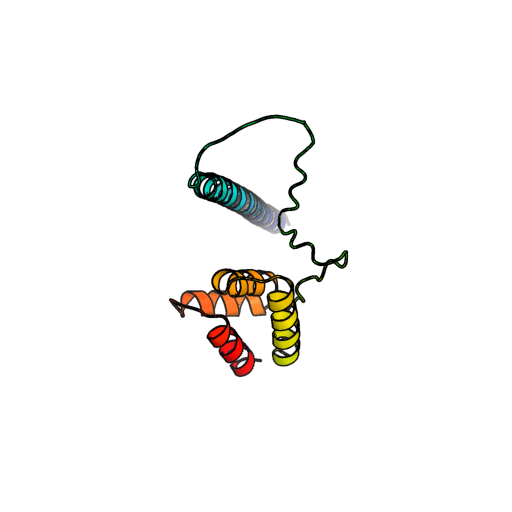8 1.00 75.06 125 ASP A O 1
ATOM 971 N N . GLU A 1 126 ? -17.069 -2.607 2.286 1.00 79.31 126 GLU A N 1
ATOM 972 C CA . GLU A 1 126 ? -16.235 -3.621 2.947 1.00 79.31 126 GLU A CA 1
ATOM 973 C C . GLU A 1 126 ? -15.125 -4.104 2.005 1.00 79.31 126 GLU A C 1
ATOM 975 O O . GLU A 1 126 ? -15.214 -5.162 1.357 1.00 79.31 126 GLU A O 1
ATOM 980 N N . LEU A 1 127 ? -14.059 -3.308 1.912 1.00 81.75 127 LEU A N 1
ATOM 981 C CA . LEU A 1 127 ? -12.865 -3.674 1.161 1.00 81.75 127 LEU A CA 1
ATOM 982 C C . LEU A 1 127 ? -12.009 -4.661 1.969 1.00 81.75 127 LEU A C 1
ATOM 984 O O . LEU A 1 127 ? -11.302 -4.279 2.898 1.00 81.75 127 LEU A O 1
ATOM 988 N N . SER A 1 128 ? -12.029 -5.939 1.586 1.00 88.06 128 SER A N 1
ATOM 989 C CA . SER A 1 128 ? -11.116 -6.947 2.135 1.00 88.06 128 SER A CA 1
ATOM 990 C C . SER A 1 128 ? -9.807 -7.017 1.347 1.00 88.06 128 SER A C 1
ATOM 992 O O . SER A 1 128 ? -9.736 -6.638 0.173 1.00 88.06 128 SER A O 1
ATOM 994 N N . TRP A 1 129 ? -8.765 -7.585 1.962 1.00 89.00 129 TRP A N 1
ATOM 995 C CA . TRP A 1 129 ? -7.480 -7.814 1.290 1.00 89.00 129 TRP A CA 1
ATOM 996 C C . TRP A 1 129 ? -7.643 -8.622 -0.009 1.00 89.00 129 TRP A C 1
ATOM 998 O O . TRP A 1 129 ? -7.014 -8.326 -1.021 1.00 89.00 129 TRP A O 1
ATOM 1008 N N . VAL A 1 130 ? -8.540 -9.612 -0.020 1.00 88.56 130 VAL A N 1
ATOM 1009 C CA . VAL A 1 130 ? -8.809 -10.442 -1.205 1.00 88.56 130 VAL A CA 1
ATOM 1010 C C . VAL A 1 130 ? -9.425 -9.624 -2.341 1.00 88.56 130 VAL A C 1
ATOM 1012 O O . VAL A 1 130 ? -9.024 -9.788 -3.495 1.00 88.56 130 VAL A O 1
ATOM 1015 N N . LYS A 1 131 ? -10.381 -8.740 -2.033 1.00 88.25 131 LYS A N 1
ATOM 1016 C CA . LYS A 1 131 ? -10.989 -7.851 -3.032 1.00 88.25 131 LYS A CA 1
ATOM 1017 C C . LYS A 1 131 ? -9.969 -6.864 -3.583 1.00 88.25 131 LYS A C 1
ATOM 1019 O O . LYS A 1 131 ? -9.889 -6.694 -4.796 1.00 88.25 131 LYS A O 1
ATOM 1024 N N . LEU A 1 132 ? -9.138 -6.296 -2.711 1.00 88.19 132 LEU A N 1
ATOM 1025 C CA . LEU A 1 132 ? -8.068 -5.395 -3.112 1.00 88.19 132 LEU A CA 1
ATOM 1026 C C . LEU A 1 132 ? -7.079 -6.070 -4.075 1.00 88.19 132 LEU A C 1
ATOM 1028 O O . LEU A 1 132 ? -6.766 -5.498 -5.115 1.00 88.19 132 LEU A O 1
ATOM 1032 N N . LYS A 1 133 ? -6.640 -7.303 -3.784 1.00 90.06 133 LYS A N 1
ATOM 1033 C CA . LYS A 1 133 ? -5.769 -8.078 -4.688 1.00 90.06 133 LYS A CA 1
ATOM 1034 C C . LYS A 1 133 ? -6.391 -8.246 -6.076 1.00 90.06 133 LYS A C 1
ATOM 1036 O O . LYS A 1 133 ? -5.725 -8.017 -7.080 1.00 90.06 133 LYS A O 1
ATOM 1041 N N . LYS A 1 134 ? -7.678 -8.606 -6.139 1.00 87.88 134 LYS A N 1
ATOM 1042 C CA . LYS A 1 134 ? -8.406 -8.741 -7.412 1.00 87.88 134 LYS A CA 1
ATOM 1043 C C . LYS A 1 134 ? -8.510 -7.411 -8.158 1.00 87.88 134 LYS A C 1
ATOM 1045 O O . LYS A 1 134 ? -8.299 -7.386 -9.363 1.00 87.88 134 LYS A O 1
ATOM 1050 N N . ALA A 1 135 ? -8.812 -6.326 -7.449 1.00 87.88 135 ALA A N 1
ATOM 1051 C CA . ALA A 1 135 ? -8.931 -4.994 -8.031 1.00 87.88 135 ALA A CA 1
ATOM 1052 C C . ALA A 1 135 ? -7.589 -4.485 -8.585 1.00 87.88 135 ALA A C 1
ATOM 1054 O O . ALA A 1 135 ? -7.563 -3.876 -9.650 1.00 87.88 135 ALA A O 1
ATOM 1055 N N . LEU A 1 136 ? -6.482 -4.787 -7.898 1.00 88.44 136 LEU A N 1
ATOM 1056 C CA . LEU A 1 136 ? -5.126 -4.486 -8.355 1.00 88.44 136 LEU A CA 1
ATOM 1057 C C . LEU A 1 136 ? -4.793 -5.213 -9.659 1.00 88.44 136 LEU A C 1
ATOM 1059 O O . LEU A 1 136 ? -4.424 -4.557 -10.623 1.00 88.44 136 LEU A O 1
ATOM 1063 N N . ILE A 1 137 ? -4.997 -6.534 -9.702 1.00 86.75 137 ILE A N 1
ATOM 1064 C CA . ILE A 1 137 ? -4.733 -7.372 -10.889 1.00 86.75 137 ILE A CA 1
ATOM 1065 C C . ILE A 1 137 ? -5.655 -7.010 -12.066 1.00 86.75 137 ILE A C 1
ATOM 1067 O O . ILE A 1 137 ? -5.305 -7.199 -13.223 1.00 86.75 137 ILE A O 1
ATOM 1071 N N . ALA A 1 138 ? -6.868 -6.528 -11.793 1.00 86.56 138 ALA A N 1
ATOM 1072 C CA . ALA A 1 138 ? -7.795 -6.122 -12.846 1.00 86.56 138 ALA A CA 1
ATOM 1073 C C . ALA A 1 138 ? -7.423 -4.776 -13.487 1.00 86.56 138 ALA A C 1
ATOM 1075 O O . ALA A 1 138 ? -7.871 -4.488 -14.596 1.00 86.56 138 ALA A O 1
ATOM 1076 N N . ARG A 1 139 ? -6.668 -3.929 -12.778 1.00 80.81 139 ARG A N 1
ATOM 1077 C CA . ARG A 1 139 ? -6.340 -2.569 -13.218 1.00 80.81 139 ARG A CA 1
ATOM 1078 C C . ARG A 1 139 ? -4.927 -2.430 -13.780 1.00 80.81 139 ARG A C 1
ATOM 1080 O O . ARG A 1 139 ? -4.754 -1.636 -14.703 1.00 80.81 139 ARG A O 1
ATOM 1087 N N . TYR A 1 140 ? -3.962 -3.122 -13.183 1.00 77.81 140 TYR A N 1
ATOM 1088 C CA . TYR A 1 140 ? -2.536 -3.081 -13.510 1.00 77.81 140 TYR A CA 1
ATOM 1089 C C . TYR A 1 140 ? -2.088 -4.447 -14.030 1.00 77.81 140 TYR A C 1
ATOM 1091 O O . TYR A 1 140 ? -1.191 -4.464 -14.897 1.00 77.81 140 TYR A O 1
#